Protein AF-A0A1V4YN07-F1 (afdb_monomer_lite)

Foldseek 3Di:
DPPVVLVVVVVVLVVLLVVLVVLLVVLVVVDDPVLLVVLCVVLVVVLVVLVVQLVVLVVCVVCVCVPDPDPPDPPDPDDCDPSNVSNSVSSSSNSVSSSVSSDDPPPPD

Sequence (109 aa):
MNATFLIALDVVMRIFMSVLALLVCYELNNYTADVVRSRLFVAYNKLKFSFYFLSLSLLFFLFEPLISPFPVSENVGYKYSFAMFFLELSLGFLLHTIYTALKPPHKIL

pLDDT: mean 82.24, std 16.06, range [37.81, 96.44]

Structure (mmCIF, N/CA/C/O backbone):
data_AF-A0A1V4YN07-F1
#
_entry.id   AF-A0A1V4YN07-F1
#
loop_
_atom_site.group_PDB
_atom_site.id
_atom_site.type_symbol
_atom_site.label_atom_id
_atom_site.label_alt_id
_atom_site.label_comp_id
_atom_site.label_asym_id
_atom_site.label_entity_id
_atom_site.label_seq_id
_atom_site.pdbx_PDB_ins_code
_atom_site.Cartn_x
_atom_site.Cartn_y
_atom_site.Cartn_z
_atom_site.occupancy
_atom_site.B_iso_or_equiv
_atom_site.auth_seq_id
_atom_site.auth_comp_id
_atom_site.auth_asym_id
_atom_site.auth_atom_id
_atom_site.pdbx_PDB_model_num
ATOM 1 N N . MET A 1 1 ? 21.539 -6.926 -15.162 1.00 55.81 1 MET A N 1
ATOM 2 C CA . MET A 1 1 ? 20.692 -7.801 -14.315 1.00 55.81 1 MET A CA 1
ATOM 3 C C . MET A 1 1 ? 19.999 -8.812 -15.208 1.00 55.81 1 MET A C 1
ATOM 5 O O . MET A 1 1 ? 19.643 -8.455 -16.322 1.00 55.81 1 MET A O 1
ATOM 9 N N . ASN A 1 2 ? 19.853 -10.057 -14.757 1.00 72.00 2 ASN A N 1
ATOM 10 C CA . ASN A 1 2 ? 19.210 -11.112 -15.542 1.00 72.00 2 ASN A CA 1
ATOM 11 C C . ASN A 1 2 ? 17.697 -10.824 -15.640 1.00 72.00 2 ASN A C 1
ATOM 13 O O . ASN A 1 2 ? 17.076 -10.568 -14.610 1.00 72.00 2 ASN A O 1
ATOM 17 N N . ALA A 1 3 ? 17.101 -10.829 -16.837 1.00 70.12 3 ALA A N 1
ATOM 18 C CA . ALA A 1 3 ? 15.694 -10.439 -17.031 1.00 70.12 3 ALA A CA 1
ATOM 19 C C . ALA A 1 3 ? 14.729 -11.294 -16.185 1.00 70.12 3 ALA A C 1
ATOM 21 O O . ALA A 1 3 ? 13.785 -10.782 -15.590 1.00 70.12 3 ALA A O 1
ATOM 22 N N . THR A 1 4 ? 15.046 -12.579 -16.025 1.00 77.19 4 THR A N 1
ATOM 23 C CA . THR A 1 4 ? 14.313 -13.527 -15.176 1.00 77.19 4 THR A CA 1
ATOM 24 C C . THR A 1 4 ? 14.284 -13.114 -13.703 1.00 77.19 4 THR A C 1
ATOM 26 O O . THR A 1 4 ? 13.285 -13.324 -13.024 1.00 77.19 4 THR A O 1
ATOM 29 N N . PHE A 1 5 ? 15.359 -12.497 -13.200 1.00 79.00 5 PHE A N 1
ATOM 30 C CA . PHE A 1 5 ? 15.422 -12.023 -11.816 1.00 79.00 5 PHE A CA 1
ATOM 31 C C . PHE A 1 5 ? 14.493 -10.825 -11.589 1.00 79.00 5 PHE A C 1
ATOM 33 O O . PHE A 1 5 ? 13.809 -10.772 -10.574 1.00 79.00 5 PHE A O 1
ATOM 40 N N . LEU A 1 6 ? 14.432 -9.891 -12.545 1.00 74.69 6 LEU A N 1
ATOM 41 C CA . LEU A 1 6 ? 13.528 -8.737 -12.474 1.00 74.69 6 LEU A CA 1
ATOM 42 C C . LEU A 1 6 ? 12.057 -9.169 -12.488 1.00 74.69 6 LEU A C 1
ATOM 44 O O . LEU A 1 6 ? 11.266 -8.651 -11.710 1.00 74.69 6 LEU A O 1
ATOM 48 N N . ILE A 1 7 ? 11.714 -10.160 -13.314 1.00 80.00 7 ILE A N 1
ATOM 49 C CA . ILE A 1 7 ? 10.363 -10.734 -13.362 1.00 80.00 7 ILE A CA 1
ATOM 50 C C . ILE A 1 7 ? 10.026 -11.443 -12.044 1.00 80.00 7 ILE A C 1
ATOM 52 O O . ILE A 1 7 ? 8.950 -11.241 -11.492 1.00 80.00 7 ILE A O 1
ATOM 56 N N . ALA A 1 8 ? 10.943 -12.252 -11.505 1.00 85.62 8 ALA A N 1
ATOM 57 C CA . ALA A 1 8 ? 10.723 -12.912 -10.220 1.00 85.62 8 ALA A CA 1
ATOM 58 C C . ALA A 1 8 ? 10.526 -11.894 -9.082 1.00 85.62 8 ALA A C 1
ATOM 60 O O . ALA A 1 8 ? 9.655 -12.084 -8.236 1.00 85.62 8 ALA A O 1
ATOM 61 N N . LEU A 1 9 ? 11.297 -10.802 -9.083 1.00 83.75 9 LEU A N 1
ATOM 62 C CA . LEU A 1 9 ? 11.171 -9.725 -8.104 1.00 83.75 9 LEU A CA 1
ATOM 63 C C . LEU A 1 9 ? 9.809 -9.017 -8.195 1.00 83.75 9 LEU A C 1
ATOM 65 O O . LEU A 1 9 ? 9.168 -8.844 -7.163 1.00 83.75 9 LEU A O 1
ATOM 69 N N . ASP A 1 10 ? 9.349 -8.670 -9.402 1.00 83.06 10 ASP A N 1
ATOM 70 C CA . ASP A 1 10 ? 8.013 -8.096 -9.657 1.00 83.06 10 ASP A CA 1
ATOM 71 C C . ASP A 1 10 ? 6.905 -8.999 -9.092 1.00 83.06 10 ASP A C 1
ATOM 73 O O . ASP A 1 10 ? 6.066 -8.568 -8.301 1.00 83.06 10 ASP A O 1
ATOM 77 N N . VAL A 1 11 ? 6.956 -10.299 -9.399 1.00 88.56 11 VAL A N 1
ATOM 78 C CA . VAL A 1 11 ? 5.986 -11.277 -8.881 1.00 88.56 11 VAL A CA 1
ATOM 79 C C . VAL A 1 11 ? 5.997 -11.320 -7.349 1.00 88.56 11 VAL A C 1
ATOM 81 O O . VAL A 1 11 ? 4.935 -11.293 -6.726 1.00 88.56 11 VAL A O 1
ATOM 84 N N . VAL A 1 12 ? 7.178 -11.345 -6.725 1.00 90.69 12 VAL A N 1
ATOM 85 C CA . VAL A 1 12 ? 7.309 -11.347 -5.260 1.00 90.69 12 VAL A CA 1
ATOM 86 C C . VAL A 1 12 ? 6.728 -10.070 -4.648 1.00 90.69 12 VAL A C 1
ATOM 88 O O . VAL A 1 12 ? 5.980 -10.157 -3.672 1.00 90.69 12 VAL A O 1
ATOM 91 N N . MET A 1 13 ? 7.009 -8.900 -5.225 1.00 88.62 13 MET A N 1
ATOM 92 C CA . MET A 1 13 ? 6.481 -7.619 -4.741 1.00 88.62 13 MET A CA 1
ATOM 93 C C . MET A 1 13 ? 4.956 -7.562 -4.852 1.00 88.62 13 MET A C 1
ATOM 95 O O . MET A 1 13 ? 4.283 -7.144 -3.909 1.00 88.62 13 MET A O 1
ATOM 99 N N . ARG A 1 14 ? 4.381 -8.070 -5.946 1.00 90.38 14 ARG A N 1
ATOM 100 C CA . ARG A 1 14 ? 2.923 -8.158 -6.122 1.00 90.38 14 ARG A CA 1
ATOM 101 C C . ARG A 1 14 ? 2.255 -9.095 -5.130 1.00 90.38 14 ARG A C 1
ATOM 103 O O . ARG A 1 14 ? 1.211 -8.747 -4.572 1.00 90.38 14 ARG A O 1
ATOM 110 N N . ILE A 1 15 ? 2.853 -10.258 -4.873 1.00 93.88 15 ILE A N 1
ATOM 111 C CA . ILE A 1 15 ? 2.366 -11.184 -3.842 1.00 93.88 15 ILE A CA 1
ATOM 112 C C . ILE A 1 15 ? 2.421 -10.500 -2.475 1.00 93.88 15 ILE A C 1
ATOM 114 O O . ILE A 1 15 ? 1.433 -10.514 -1.743 1.00 93.88 15 ILE A O 1
ATOM 118 N N . PHE A 1 16 ? 3.533 -9.841 -2.149 1.00 93.31 16 PHE A N 1
ATOM 119 C CA . PHE A 1 16 ? 3.695 -9.121 -0.888 1.00 93.31 16 PHE A CA 1
ATOM 120 C C . PHE A 1 16 ? 2.649 -8.009 -0.706 1.00 93.31 16 PHE A C 1
ATOM 122 O O . PHE A 1 16 ? 2.001 -7.946 0.340 1.00 93.31 16 PHE A O 1
ATOM 129 N N . MET A 1 17 ? 2.419 -7.180 -1.729 1.00 93.88 17 MET A N 1
ATOM 130 C CA . MET A 1 17 ? 1.366 -6.156 -1.710 1.00 93.88 17 MET A CA 1
ATOM 131 C C . MET A 1 17 ? -0.024 -6.770 -1.522 1.00 93.88 17 MET A C 1
ATOM 133 O O . MET A 1 17 ? -0.820 -6.251 -0.742 1.00 93.88 17 MET A O 1
ATOM 137 N N . SER A 1 18 ? -0.303 -7.896 -2.184 1.00 94.94 18 SER A N 1
ATOM 138 C CA . SER A 1 18 ? -1.579 -8.609 -2.053 1.00 94.94 18 SER A CA 1
ATOM 139 C C . SER A 1 18 ? -1.795 -9.116 -0.624 1.00 94.94 18 SER A C 1
ATOM 141 O O . SER A 1 18 ? -2.872 -8.936 -0.057 1.00 94.94 18 SER A O 1
ATOM 143 N N . VAL A 1 19 ? -0.759 -9.687 -0.001 1.00 95.88 19 VAL A N 1
ATOM 144 C CA . VAL A 1 19 ? -0.803 -10.133 1.400 1.00 95.88 19 VAL A CA 1
ATOM 145 C C . VAL A 1 19 ? -1.022 -8.952 2.348 1.00 95.88 19 VAL A C 1
ATOM 147 O O . VAL A 1 19 ? -1.877 -9.032 3.228 1.00 95.88 19 VAL A O 1
ATOM 150 N N . LEU A 1 20 ? -0.309 -7.835 2.162 1.00 95.00 20 LEU A N 1
ATOM 151 C CA . LEU A 1 20 ? -0.514 -6.632 2.975 1.00 95.00 20 LEU A CA 1
ATOM 152 C C . LEU A 1 20 ? -1.933 -6.072 2.835 1.00 95.00 20 LEU A C 1
ATOM 154 O O . LEU A 1 20 ? -2.543 -5.714 3.840 1.00 95.00 20 LEU A O 1
ATOM 158 N N . 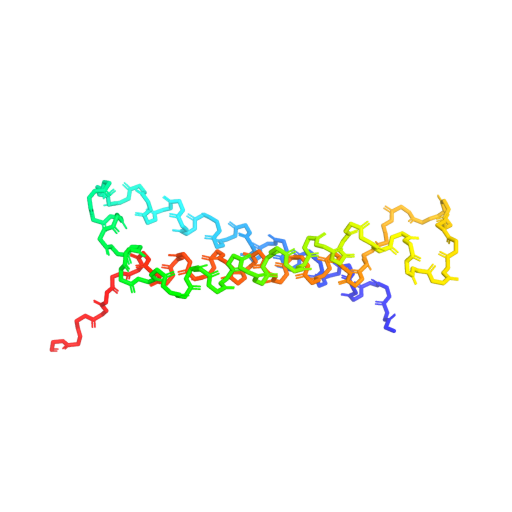ALA A 1 21 ? -2.474 -6.019 1.618 1.00 94.81 21 ALA A N 1
ATOM 159 C CA . ALA A 1 21 ? -3.839 -5.560 1.383 1.00 94.81 21 ALA A CA 1
ATOM 160 C C . ALA A 1 21 ? -4.864 -6.447 2.109 1.00 94.81 21 ALA A C 1
ATOM 162 O O . ALA A 1 21 ? -5.752 -5.927 2.783 1.00 94.81 21 ALA A O 1
ATOM 163 N N . LEU A 1 22 ? -4.697 -7.773 2.055 1.00 96.44 22 LEU A N 1
ATOM 164 C CA . LEU A 1 22 ? -5.549 -8.714 2.788 1.00 96.44 22 LEU A CA 1
ATOM 165 C C . LEU A 1 22 ? -5.464 -8.516 4.305 1.00 96.44 22 LEU A C 1
ATOM 167 O O . LEU A 1 22 ? -6.493 -8.538 4.976 1.00 96.44 22 LEU A O 1
ATOM 171 N N . LEU A 1 23 ? -4.267 -8.280 4.848 1.00 94.25 23 LEU A N 1
ATOM 172 C CA . LEU A 1 23 ? -4.087 -7.990 6.273 1.00 94.25 23 LEU A CA 1
ATOM 173 C C . LEU A 1 23 ? -4.763 -6.677 6.682 1.00 94.25 23 LEU A C 1
ATOM 175 O O . LEU A 1 23 ? -5.407 -6.619 7.726 1.00 94.25 23 LEU A O 1
ATOM 179 N N . VAL A 1 24 ? -4.670 -5.633 5.855 1.00 93.94 24 VAL A N 1
ATOM 180 C CA . VAL A 1 24 ? -5.396 -4.376 6.088 1.00 93.94 24 VAL A CA 1
ATOM 181 C C . VAL A 1 24 ? -6.905 -4.619 6.080 1.00 93.94 24 VAL A C 1
ATOM 183 O O . VAL A 1 24 ? -7.587 -4.177 7.001 1.00 93.94 24 VAL A O 1
ATOM 186 N N . CYS A 1 25 ? -7.433 -5.355 5.099 1.00 94.69 25 CYS A N 1
ATOM 187 C CA . CYS A 1 25 ? -8.852 -5.716 5.050 1.00 94.69 25 CYS A CA 1
ATOM 188 C C . CYS A 1 25 ? -9.290 -6.520 6.281 1.00 94.69 25 CYS A C 1
ATOM 190 O O . CYS A 1 25 ? -10.355 -6.259 6.836 1.00 94.69 25 CYS A O 1
ATOM 192 N N . TYR A 1 26 ? -8.465 -7.467 6.727 1.00 93.50 26 TYR A N 1
ATOM 193 C CA . TYR A 1 26 ? -8.716 -8.245 7.934 1.00 93.50 26 TYR A CA 1
ATOM 194 C C . TYR A 1 26 ? -8.834 -7.344 9.171 1.00 93.50 26 TYR A C 1
ATOM 196 O O . TYR A 1 26 ? -9.821 -7.431 9.897 1.00 93.50 26 TYR A O 1
ATOM 204 N N . GLU A 1 27 ? -7.884 -6.430 9.386 1.00 90.56 27 GLU A N 1
ATOM 205 C CA . GLU A 1 27 ? -7.950 -5.495 10.517 1.00 90.56 27 GLU A CA 1
ATOM 206 C C . GLU A 1 27 ? -9.150 -4.538 10.401 1.00 90.56 27 GLU A C 1
ATOM 208 O O . GLU A 1 27 ? -9.824 -4.280 11.396 1.00 90.56 27 GLU A O 1
ATOM 213 N N . LEU A 1 28 ? -9.472 -4.047 9.198 1.00 91.38 28 LEU A N 1
ATOM 214 C CA . LEU A 1 28 ? -10.642 -3.187 8.978 1.00 91.38 28 LEU A CA 1
ATOM 215 C C . LEU A 1 28 ? -11.966 -3.895 9.293 1.00 91.38 28 LEU A C 1
ATOM 217 O O . LEU A 1 28 ? -12.870 -3.257 9.821 1.00 91.38 28 LEU A O 1
ATOM 221 N N . ASN A 1 29 ? -12.075 -5.196 9.015 1.00 92.25 29 ASN A N 1
ATOM 222 C CA . ASN A 1 29 ? -13.270 -5.982 9.335 1.00 92.25 29 ASN A CA 1
ATOM 223 C C . ASN A 1 29 ? -13.408 -6.281 10.836 1.00 92.25 29 ASN A C 1
ATOM 225 O O . ASN A 1 29 ? -14.519 -6.492 11.317 1.00 92.25 29 ASN A O 1
ATOM 229 N N . ASN A 1 30 ? -12.300 -6.299 11.579 1.00 90.06 30 ASN A N 1
ATOM 230 C CA . ASN A 1 30 ? -12.296 -6.617 13.008 1.00 90.06 30 ASN A CA 1
ATOM 231 C C . ASN A 1 30 ? -12.566 -5.408 13.913 1.00 90.06 30 ASN A C 1
ATOM 233 O O . ASN A 1 30 ? -12.876 -5.585 15.093 1.00 90.06 30 ASN A O 1
ATOM 237 N N . TYR A 1 31 ? -12.437 -4.182 13.399 1.00 89.50 31 TYR A N 1
ATOM 238 C CA . TYR A 1 31 ? -12.622 -2.961 14.179 1.00 89.50 31 TYR A CA 1
ATOM 239 C C . TYR A 1 31 ? -13.807 -2.132 13.704 1.00 89.50 31 TYR A C 1
ATOM 241 O O . TYR A 1 31 ? -14.112 -2.036 12.520 1.00 89.50 31 TYR A O 1
ATOM 249 N N . THR A 1 32 ? -14.440 -1.441 14.648 1.00 91.44 32 THR A N 1
ATOM 250 C CA . THR A 1 32 ? -15.441 -0.427 14.323 1.00 91.44 32 THR A CA 1
ATOM 251 C C . THR A 1 32 ? -14.783 0.810 13.707 1.00 91.44 32 THR A C 1
ATOM 253 O O . THR A 1 32 ? -13.607 1.109 13.946 1.00 91.44 32 THR A O 1
ATOM 256 N N . ALA A 1 33 ? -15.564 1.575 12.942 1.00 90.00 33 ALA A N 1
ATOM 257 C CA . ALA A 1 33 ? -15.089 2.772 12.249 1.00 90.00 33 ALA A CA 1
ATOM 258 C C . ALA A 1 33 ? -14.425 3.800 13.187 1.00 90.00 33 ALA A C 1
ATOM 260 O O . ALA A 1 33 ? -13.449 4.445 12.802 1.00 90.00 33 ALA A O 1
ATOM 261 N N . ASP A 1 34 ? -14.906 3.931 14.426 1.00 91.19 34 ASP A N 1
ATOM 262 C CA . ASP A 1 34 ? -14.342 4.867 15.406 1.00 91.19 34 ASP A CA 1
ATOM 263 C C . ASP A 1 34 ? -12.955 4.433 15.896 1.00 91.19 34 ASP A C 1
ATOM 265 O O . ASP A 1 34 ? -12.049 5.261 16.029 1.00 91.19 34 ASP A O 1
ATOM 269 N N . VAL A 1 35 ? -12.751 3.125 16.093 1.00 88.88 35 VAL A N 1
ATOM 270 C CA . VAL A 1 35 ? -11.449 2.563 16.479 1.00 88.88 35 VAL A CA 1
ATOM 271 C C . VAL A 1 35 ? -10.446 2.731 15.341 1.00 88.88 35 VAL A C 1
ATOM 273 O O . VAL A 1 35 ? -9.322 3.176 15.577 1.00 88.88 35 VAL A O 1
ATOM 276 N N . VAL A 1 36 ? -10.861 2.443 14.105 1.00 91.44 36 VAL A N 1
ATOM 277 C CA . VAL A 1 36 ? -10.045 2.659 12.901 1.00 91.44 36 VAL A CA 1
ATOM 278 C C . VAL A 1 36 ? -9.640 4.129 12.783 1.00 91.44 36 VAL A C 1
ATOM 280 O O . VAL A 1 36 ? -8.457 4.432 12.625 1.00 91.44 36 VAL A O 1
ATOM 283 N N . ARG A 1 37 ? -10.596 5.055 12.931 1.00 90.69 37 ARG A N 1
ATOM 284 C CA . ARG A 1 37 ? -10.339 6.500 12.866 1.00 90.69 37 ARG A CA 1
ATOM 285 C C . ARG A 1 37 ? -9.332 6.944 13.921 1.00 90.69 37 ARG A C 1
ATOM 287 O O . ARG A 1 37 ? -8.386 7.648 13.586 1.00 90.69 37 ARG A O 1
ATOM 294 N N . SER A 1 38 ? -9.515 6.526 15.173 1.00 92.00 38 SER A N 1
ATOM 295 C CA . SER A 1 38 ? -8.602 6.864 16.270 1.00 92.00 38 SER A CA 1
ATOM 296 C C . SER A 1 38 ? -7.174 6.388 15.984 1.00 92.00 38 SER A C 1
ATOM 298 O O . SER A 1 38 ? -6.221 7.157 16.112 1.00 92.00 38 SER A O 1
ATOM 300 N N . ARG A 1 39 ? -7.016 5.149 15.509 1.00 89.50 39 ARG A N 1
ATOM 301 C CA . ARG A 1 39 ? -5.704 4.567 15.190 1.00 89.50 39 ARG A CA 1
ATOM 302 C C . ARG A 1 39 ? -5.017 5.262 14.016 1.00 89.50 39 ARG A C 1
ATOM 304 O O . ARG A 1 39 ? -3.841 5.617 14.106 1.00 89.50 39 ARG A O 1
ATOM 311 N N . LEU A 1 40 ? -5.758 5.529 12.943 1.00 90.75 40 LEU A N 1
ATOM 312 C CA . LEU A 1 40 ? -5.242 6.278 11.796 1.00 90.75 40 LEU A CA 1
ATOM 313 C C . LEU A 1 40 ? -4.893 7.725 12.164 1.00 90.75 40 LEU A C 1
ATOM 315 O O . LEU A 1 40 ? -3.920 8.261 11.638 1.00 90.75 40 LEU A O 1
ATOM 319 N N . PHE A 1 41 ? -5.629 8.339 13.095 1.00 91.25 41 PHE A N 1
ATOM 320 C CA . PHE A 1 41 ? -5.325 9.678 13.597 1.00 91.25 41 PHE A CA 1
ATOM 321 C C . PHE A 1 41 ? -3.981 9.719 14.336 1.00 91.25 41 PHE A C 1
ATOM 323 O O . PHE A 1 41 ? -3.169 10.608 14.087 1.00 91.25 41 PHE A O 1
ATOM 330 N N . VAL A 1 42 ? -3.685 8.719 15.173 1.00 89.75 42 VAL A N 1
ATOM 331 C CA . VAL A 1 42 ? -2.375 8.608 15.846 1.00 89.75 42 VAL A CA 1
ATOM 332 C C . VAL A 1 42 ? -1.237 8.439 14.832 1.00 89.75 42 VAL A C 1
ATOM 334 O O . VAL A 1 42 ? -0.161 9.015 14.991 1.00 89.75 42 VAL A O 1
ATOM 337 N N . ALA A 1 43 ? -1.469 7.689 13.754 1.00 90.19 43 ALA A N 1
ATOM 338 C CA . ALA A 1 43 ? -0.485 7.469 12.695 1.00 90.19 43 ALA A CA 1
ATOM 339 C C . ALA A 1 43 ? -0.491 8.543 11.588 1.00 90.19 43 ALA A C 1
ATOM 341 O O . ALA A 1 43 ? 0.237 8.401 10.601 1.00 90.19 43 ALA A O 1
ATOM 342 N N . TYR A 1 44 ? -1.265 9.625 11.734 1.00 91.75 44 TYR A N 1
ATOM 343 C CA . TYR A 1 44 ? -1.573 10.562 10.650 1.00 91.75 44 TYR A CA 1
ATOM 344 C C . TYR A 1 44 ? -0.331 11.148 9.970 1.00 91.75 44 TYR A C 1
ATOM 346 O O . TYR A 1 44 ? -0.249 11.173 8.745 1.00 91.75 44 TYR A O 1
ATOM 354 N N . ASN A 1 45 ? 0.684 11.545 10.743 1.00 92.88 45 ASN A N 1
ATOM 355 C CA . ASN A 1 45 ? 1.918 12.106 10.181 1.00 92.88 45 ASN A CA 1
ATOM 356 C C . ASN A 1 45 ? 2.692 11.091 9.325 1.00 92.88 45 ASN A C 1
ATOM 358 O O . ASN A 1 45 ? 3.223 11.449 8.274 1.00 92.88 45 ASN A O 1
ATOM 362 N N . LYS A 1 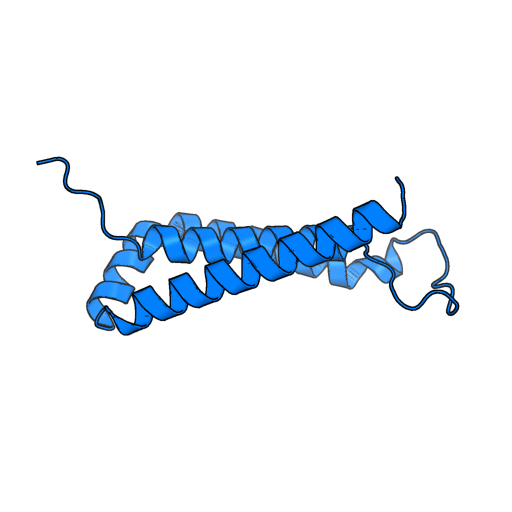46 ? 2.722 9.817 9.738 1.00 91.94 46 LYS A N 1
ATOM 363 C CA . LYS A 1 46 ? 3.364 8.740 8.967 1.00 91.94 46 LYS A CA 1
ATOM 364 C C . LYS A 1 46 ? 2.564 8.419 7.707 1.00 91.94 46 LYS A C 1
ATOM 366 O O . LYS A 1 46 ? 3.149 8.235 6.642 1.00 91.94 46 LYS A O 1
ATOM 371 N N . LEU A 1 47 ? 1.234 8.407 7.811 1.00 93.44 47 LEU A N 1
ATOM 372 C CA . LEU A 1 47 ? 0.341 8.211 6.672 1.00 93.44 47 LEU A CA 1
ATOM 373 C C . LEU A 1 47 ? 0.522 9.332 5.638 1.00 93.44 47 LEU A C 1
ATOM 375 O O . LEU A 1 47 ? 0.729 9.062 4.460 1.00 93.44 47 LEU A O 1
ATOM 379 N N . LYS A 1 48 ? 0.544 10.589 6.094 1.00 94.50 48 LYS A N 1
ATOM 380 C CA . LYS A 1 48 ? 0.778 11.778 5.266 1.00 94.50 48 LYS A CA 1
ATOM 381 C C . LYS A 1 48 ? 2.110 11.697 4.518 1.00 94.50 48 LYS A C 1
ATOM 383 O O . LYS A 1 48 ? 2.147 11.934 3.315 1.00 94.50 48 LYS A O 1
ATOM 388 N N . PHE A 1 49 ? 3.187 11.318 5.207 1.00 93.94 49 PHE A N 1
ATOM 389 C CA . PHE A 1 49 ? 4.488 11.103 4.570 1.00 93.94 49 PHE A CA 1
ATOM 390 C C . PHE A 1 49 ? 4.443 9.990 3.512 1.00 93.94 49 PHE A C 1
ATOM 392 O O . PHE A 1 49 ? 4.966 10.162 2.415 1.00 93.94 49 PHE A O 1
ATOM 399 N N . SER A 1 50 ? 3.759 8.884 3.810 1.00 94.75 50 SER A N 1
ATOM 400 C CA . SER A 1 50 ? 3.588 7.768 2.869 1.00 94.75 50 SER A CA 1
ATOM 401 C C . SER A 1 50 ? 2.833 8.197 1.608 1.00 94.75 50 SER A C 1
ATOM 403 O O . SER A 1 50 ? 3.222 7.828 0.504 1.00 94.75 50 SER A O 1
ATOM 405 N N . PHE A 1 51 ? 1.809 9.045 1.751 1.00 94.75 51 PHE A N 1
ATOM 406 C CA . PHE A 1 51 ? 1.107 9.642 0.614 1.00 94.75 51 PHE A CA 1
ATOM 407 C C . PHE A 1 51 ? 1.993 10.583 -0.204 1.00 94.75 51 PHE A C 1
ATOM 409 O O . PHE A 1 51 ? 1.929 10.543 -1.428 1.00 94.75 51 PHE A O 1
ATOM 416 N N . TYR A 1 52 ? 2.850 11.396 0.423 1.00 95.38 52 TYR A N 1
ATOM 417 C CA . TYR A 1 52 ? 3.809 12.214 -0.330 1.00 95.38 52 TYR A CA 1
ATOM 418 C C . TYR A 1 52 ? 4.785 11.362 -1.138 1.00 95.38 52 TYR A C 1
ATOM 420 O O . TYR A 1 52 ? 5.067 11.681 -2.292 1.00 95.38 52 TYR A O 1
ATOM 428 N N . PHE A 1 53 ? 5.259 10.262 -0.555 1.00 93.94 53 PHE A N 1
ATOM 429 C CA . PHE A 1 53 ? 6.138 9.325 -1.239 1.00 93.94 53 PHE A CA 1
ATOM 430 C C . PHE A 1 53 ? 5.440 8.640 -2.427 1.00 93.94 53 PHE A C 1
ATOM 432 O O . PHE A 1 53 ? 6.001 8.594 -3.522 1.00 93.94 53 PHE A O 1
ATOM 439 N N . LEU A 1 54 ? 4.185 8.205 -2.253 1.00 95.38 54 LEU A N 1
ATOM 440 C CA . LEU A 1 54 ? 3.359 7.666 -3.337 1.00 95.38 54 LEU A CA 1
ATOM 441 C C . LEU A 1 54 ? 3.140 8.700 -4.452 1.00 95.38 54 LEU A C 1
ATOM 443 O O . LEU A 1 54 ? 3.354 8.390 -5.620 1.00 95.38 54 LEU A O 1
ATOM 447 N N . SER A 1 55 ? 2.782 9.940 -4.116 1.00 95.31 55 SER A N 1
ATOM 448 C CA . SER A 1 55 ? 2.602 11.009 -5.108 1.00 95.31 55 SER A CA 1
ATOM 449 C C . SER A 1 55 ? 3.876 11.276 -5.907 1.00 95.31 55 SER A C 1
ATOM 451 O O . SER A 1 55 ? 3.816 11.437 -7.123 1.00 95.31 55 SER A O 1
ATOM 453 N N . LEU A 1 56 ? 5.038 11.275 -5.249 1.00 93.88 56 LEU A N 1
ATOM 454 C CA . LEU A 1 56 ? 6.321 11.417 -5.931 1.00 93.88 56 LEU A CA 1
ATOM 455 C C . LEU A 1 56 ? 6.576 10.253 -6.902 1.00 93.88 56 LEU A C 1
ATOM 457 O O . LEU A 1 56 ? 7.039 10.478 -8.018 1.00 93.88 56 LEU A O 1
ATOM 461 N N . SER A 1 57 ? 6.231 9.023 -6.516 1.00 92.06 57 SER A N 1
ATOM 462 C CA . SER A 1 57 ? 6.358 7.858 -7.401 1.00 92.06 57 SER A CA 1
ATOM 463 C C . SER A 1 57 ? 5.437 7.924 -8.622 1.00 92.06 57 SER A C 1
ATOM 465 O O . SER A 1 57 ? 5.864 7.605 -9.729 1.00 92.06 57 SER A O 1
ATOM 467 N N . LEU A 1 58 ? 4.208 8.421 -8.446 1.00 91.12 58 LEU A N 1
ATOM 468 C CA . LEU A 1 58 ? 3.258 8.631 -9.536 1.00 91.12 58 LEU A CA 1
ATOM 469 C C . LEU A 1 58 ? 3.757 9.694 -10.515 1.00 91.12 58 LEU A C 1
ATOM 471 O O . LEU A 1 58 ? 3.592 9.528 -11.720 1.00 91.12 58 LEU A O 1
ATOM 475 N N . LEU A 1 59 ? 4.410 10.751 -10.021 1.00 90.75 59 LEU A N 1
ATOM 476 C CA . LEU A 1 59 ? 5.062 11.736 -10.884 1.00 90.75 59 LEU A CA 1
ATOM 477 C C . LEU A 1 59 ? 6.180 11.087 -11.706 1.00 90.75 59 LEU A C 1
ATOM 479 O O . LEU A 1 59 ? 6.218 11.278 -12.918 1.00 90.75 59 LEU A O 1
ATOM 483 N N . PHE A 1 60 ? 7.046 10.275 -11.091 1.00 85.88 60 PHE A N 1
ATOM 484 C CA . PHE A 1 60 ? 8.079 9.552 -11.840 1.00 85.88 60 PHE A CA 1
ATOM 485 C C . PHE A 1 60 ? 7.491 8.629 -12.906 1.00 85.88 60 PHE A C 1
ATOM 487 O O . PHE A 1 60 ? 7.988 8.620 -14.027 1.00 85.88 60 PHE A O 1
ATOM 494 N N . PHE A 1 61 ? 6.419 7.904 -12.586 1.00 84.00 61 PHE A N 1
ATOM 495 C CA . PHE A 1 61 ? 5.730 7.043 -13.545 1.00 84.00 61 PHE A CA 1
ATOM 496 C C . PHE A 1 61 ? 5.106 7.839 -14.701 1.00 84.00 61 PHE A C 1
ATOM 498 O O . PHE A 1 61 ? 5.217 7.444 -15.857 1.00 84.00 61 PHE A O 1
ATOM 505 N N . LEU A 1 62 ? 4.511 9.000 -14.413 1.00 84.94 62 LEU A N 1
ATOM 506 C CA . LEU A 1 62 ? 3.898 9.865 -15.423 1.00 84.94 62 LEU A CA 1
ATOM 507 C C . LEU A 1 62 ? 4.931 10.502 -16.362 1.00 84.94 62 LEU A C 1
ATOM 509 O O . LEU A 1 62 ? 4.679 10.625 -17.559 1.00 84.94 62 LEU A O 1
ATOM 513 N N . PHE A 1 63 ? 6.092 10.895 -15.836 1.00 84.56 63 PHE A N 1
ATOM 514 C CA . PHE A 1 63 ? 7.164 11.499 -16.630 1.00 84.56 63 PHE A CA 1
ATOM 515 C C . PHE A 1 63 ? 8.141 10.482 -17.233 1.00 84.56 63 PHE A C 1
ATOM 517 O O . PHE A 1 63 ? 8.969 10.866 -18.056 1.00 84.56 63 PHE A O 1
ATOM 524 N N . GLU A 1 64 ? 8.048 9.196 -16.890 1.00 77.62 64 GLU A N 1
ATOM 525 C CA . GLU A 1 64 ? 8.926 8.145 -17.419 1.00 77.62 64 GLU A CA 1
ATOM 526 C C . GLU A 1 64 ? 9.051 8.152 -18.960 1.00 77.62 64 GLU A C 1
ATOM 528 O O . GLU A 1 64 ? 10.184 8.082 -19.451 1.00 77.62 64 GLU A O 1
ATOM 533 N N . PRO A 1 65 ? 7.970 8.338 -19.749 1.00 70.75 65 PRO A N 1
ATOM 534 C CA . PRO A 1 65 ? 8.075 8.424 -21.207 1.00 70.75 65 PRO A CA 1
ATOM 535 C C . PRO A 1 65 ? 8.862 9.645 -21.705 1.00 70.75 65 PRO A C 1
ATOM 537 O O . PRO A 1 65 ? 9.438 9.589 -22.786 1.00 70.75 65 PRO A O 1
ATOM 540 N N . LEU A 1 66 ? 8.887 10.743 -20.940 1.00 70.94 66 LEU A N 1
ATOM 541 C CA . LEU A 1 66 ? 9.579 11.982 -21.314 1.00 70.94 66 LEU A CA 1
ATOM 542 C C . LEU A 1 66 ? 11.075 11.954 -20.982 1.00 70.94 66 LEU A C 1
ATOM 544 O O . LEU A 1 66 ? 11.850 12.680 -21.599 1.00 70.94 66 LEU A O 1
ATOM 548 N N . ILE A 1 67 ? 11.476 11.153 -19.992 1.00 65.25 67 ILE A N 1
ATOM 549 C CA . ILE A 1 67 ? 12.847 11.127 -19.458 1.00 65.25 67 ILE A CA 1
ATOM 550 C C . ILE A 1 67 ? 13.614 9.888 -19.962 1.00 65.25 67 ILE A C 1
ATOM 552 O O . ILE A 1 67 ? 14.843 9.860 -19.919 1.00 65.25 67 ILE A O 1
ATOM 556 N N . SER A 1 68 ? 12.918 8.858 -20.465 1.00 58.44 68 SER A N 1
ATOM 557 C CA . SER A 1 68 ? 13.541 7.632 -20.979 1.00 58.44 68 SER A CA 1
ATOM 558 C C . SER A 1 68 ? 14.365 7.895 -22.254 1.00 58.44 68 SER A C 1
ATOM 560 O O . SER A 1 68 ? 13.791 8.233 -23.289 1.00 58.44 68 SER A O 1
ATOM 562 N N . PRO A 1 69 ? 15.692 7.645 -22.249 1.00 52.78 69 PRO A N 1
ATOM 563 C CA . PRO A 1 69 ? 16.549 7.809 -23.427 1.00 52.78 69 PRO A CA 1
ATOM 564 C C . PRO A 1 69 ? 16.376 6.699 -24.479 1.00 52.78 69 PRO A C 1
ATOM 566 O O . PRO A 1 69 ? 17.016 6.741 -25.527 1.00 52.78 69 PRO A O 1
ATOM 569 N N . PHE A 1 70 ? 15.537 5.690 -24.218 1.00 48.06 70 PHE A N 1
ATOM 570 C CA . PHE A 1 70 ? 15.296 4.583 -25.141 1.00 48.06 70 PHE A CA 1
ATOM 571 C C . PHE A 1 70 ? 13.889 4.675 -25.741 1.00 48.06 70 PHE A C 1
ATOM 573 O O . PHE A 1 70 ? 12.928 4.765 -24.967 1.00 48.06 70 PHE A O 1
ATOM 580 N N . PRO A 1 71 ? 13.739 4.592 -27.082 1.00 47.41 71 PRO A N 1
ATOM 581 C CA . PRO A 1 71 ? 12.427 4.479 -27.701 1.00 47.41 71 PRO A CA 1
ATOM 582 C C . PRO A 1 71 ? 11.716 3.243 -27.145 1.00 47.41 71 PRO A C 1
ATOM 584 O O . PRO A 1 71 ? 12.334 2.207 -26.871 1.00 47.41 71 PRO A O 1
ATOM 587 N N . VAL A 1 72 ? 10.410 3.378 -26.933 1.00 51.38 72 VAL A N 1
ATOM 588 C CA . VAL A 1 72 ? 9.516 2.297 -26.517 1.00 51.38 72 VAL A CA 1
ATOM 589 C C . VAL A 1 72 ? 9.558 1.219 -27.606 1.00 51.38 72 VAL A C 1
ATOM 591 O O . VAL A 1 72 ? 8.847 1.304 -28.596 1.00 51.38 72 VAL A O 1
ATOM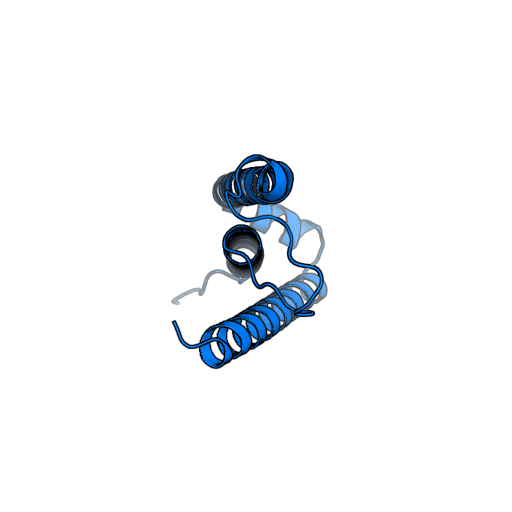 594 N N . SER A 1 73 ? 10.464 0.241 -27.493 1.00 43.31 73 SER A N 1
ATOM 595 C CA . SER A 1 73 ? 10.529 -0.863 -28.449 1.00 43.31 73 SER A CA 1
ATOM 596 C C . SER A 1 73 ? 9.305 -1.751 -28.245 1.00 43.31 73 SER A C 1
ATOM 598 O O . SER A 1 73 ? 9.174 -2.377 -27.192 1.00 43.31 73 SER A O 1
ATOM 600 N N . GLU A 1 74 ? 8.452 -1.836 -29.257 1.00 50.75 74 GLU A N 1
ATOM 601 C CA . GLU A 1 74 ? 7.171 -2.561 -29.266 1.00 50.75 74 GLU A CA 1
ATOM 602 C C . GLU A 1 74 ? 7.295 -4.095 -29.0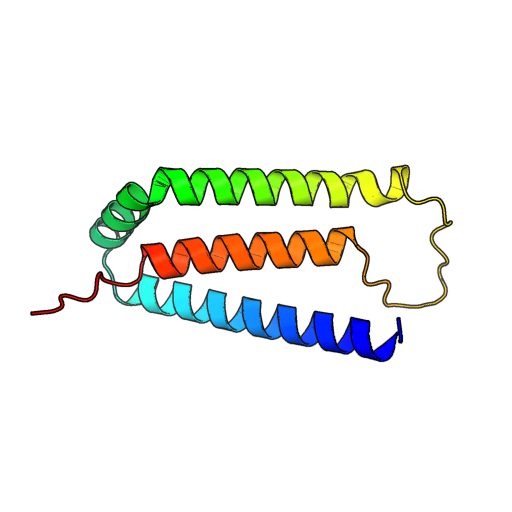92 1.00 50.75 74 GLU A C 1
ATOM 604 O O . GLU A 1 74 ? 6.290 -4.790 -29.000 1.00 50.75 74 GLU A O 1
ATOM 609 N N . ASN A 1 75 ? 8.513 -4.645 -28.997 1.00 44.75 75 ASN A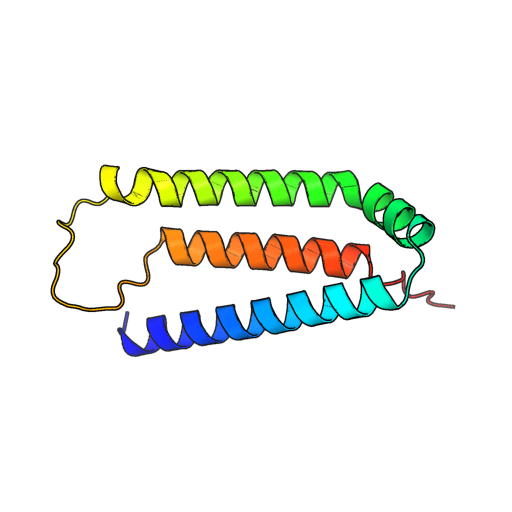 N 1
ATOM 610 C CA . ASN A 1 75 ? 8.776 -6.073 -29.221 1.00 44.75 75 ASN A CA 1
ATOM 611 C C . ASN A 1 75 ? 9.065 -6.949 -27.990 1.00 44.75 75 ASN A C 1
ATOM 613 O O . ASN A 1 75 ? 9.437 -8.107 -28.165 1.00 44.75 75 ASN A O 1
ATOM 617 N N . VAL A 1 76 ? 8.883 -6.484 -26.749 1.00 43.97 76 VAL A N 1
ATOM 618 C CA . VAL A 1 76 ? 8.978 -7.384 -25.579 1.00 43.97 76 VAL A CA 1
ATOM 619 C C . VAL A 1 76 ? 7.910 -7.017 -24.555 1.00 43.97 76 VAL A C 1
ATOM 621 O O . VAL A 1 76 ? 8.029 -6.021 -23.847 1.00 43.97 76 VAL A O 1
ATOM 624 N N . GLY A 1 77 ? 6.856 -7.832 -24.496 1.00 47.44 77 GLY A N 1
ATOM 625 C CA . GLY A 1 77 ? 5.602 -7.611 -23.764 1.00 47.44 77 GLY A CA 1
ATOM 626 C C . GLY A 1 77 ? 5.671 -7.523 -22.235 1.00 47.44 77 GLY A C 1
ATOM 627 O O . GLY A 1 77 ? 4.656 -7.747 -21.590 1.00 47.44 77 GLY A O 1
ATOM 628 N N . TYR A 1 78 ? 6.818 -7.200 -21.635 1.00 51.78 78 TYR A N 1
ATOM 629 C CA . TYR A 1 78 ? 6.918 -6.876 -20.212 1.00 51.78 78 TYR A CA 1
ATOM 630 C C . TYR A 1 78 ? 8.188 -6.054 -19.952 1.00 51.78 78 TYR A C 1
ATOM 632 O O . TYR A 1 78 ? 9.288 -6.597 -19.848 1.00 51.78 78 TYR A O 1
ATOM 640 N N . LYS A 1 79 ? 8.056 -4.726 -19.864 1.00 60.59 79 LYS A N 1
ATOM 641 C CA . LYS A 1 79 ? 9.165 -3.837 -19.490 1.00 60.59 79 LYS A CA 1
ATOM 642 C C . LYS A 1 79 ? 8.932 -3.365 -18.058 1.00 60.59 79 LYS A C 1
ATOM 644 O O . LYS A 1 79 ? 8.312 -2.331 -17.837 1.00 60.59 79 LYS A O 1
ATOM 649 N N . TYR A 1 80 ? 9.386 -4.165 -17.090 1.00 63.50 80 TYR A N 1
ATOM 650 C CA . TYR A 1 80 ? 9.412 -3.751 -15.688 1.00 63.50 80 TYR A CA 1
ATOM 651 C C . TYR A 1 80 ? 10.366 -2.564 -15.561 1.00 63.50 80 TYR A C 1
ATOM 653 O O . TYR A 1 80 ? 11.582 -2.708 -15.721 1.00 63.50 80 TYR A O 1
ATOM 661 N N . SER A 1 81 ? 9.794 -1.377 -15.401 1.00 76.19 81 SER A N 1
ATOM 662 C CA . SER A 1 81 ? 10.535 -0.127 -15.425 1.00 76.19 81 SER A CA 1
ATOM 663 C C . SER A 1 81 ? 10.965 0.286 -14.019 1.00 76.19 81 SER A C 1
ATOM 665 O O . SER A 1 81 ? 10.413 -0.176 -13.017 1.00 76.19 81 SER A O 1
ATOM 667 N N . PHE A 1 82 ? 11.965 1.165 -13.926 1.00 76.81 82 PHE A N 1
ATOM 668 C CA . PHE A 1 82 ? 12.374 1.709 -12.632 1.00 76.81 82 PHE A CA 1
ATOM 669 C C . PHE A 1 82 ? 11.215 2.461 -11.962 1.00 76.81 82 PHE A C 1
ATOM 671 O O . PHE A 1 82 ? 11.043 2.351 -10.748 1.00 76.81 82 PHE A O 1
ATOM 678 N N . ALA A 1 83 ? 10.384 3.169 -12.737 1.00 82.94 83 ALA A N 1
ATOM 679 C CA . ALA A 1 83 ? 9.230 3.859 -12.180 1.00 82.94 83 ALA A CA 1
ATOM 680 C C . ALA A 1 83 ? 8.143 2.887 -11.695 1.00 82.94 83 ALA A C 1
ATOM 682 O O . ALA A 1 83 ? 7.558 3.140 -10.644 1.00 82.94 83 ALA A O 1
ATOM 683 N N . MET A 1 84 ? 7.917 1.754 -12.380 1.00 83.25 84 MET A N 1
ATOM 684 C CA . MET A 1 84 ? 7.027 0.695 -11.876 1.00 83.25 84 MET A CA 1
ATOM 685 C C . MET A 1 84 ? 7.533 0.122 -10.552 1.00 83.25 84 MET A C 1
ATOM 687 O O . MET A 1 84 ? 6.772 0.069 -9.592 1.00 83.25 84 MET A O 1
ATOM 691 N N . PHE A 1 85 ? 8.819 -0.231 -10.460 1.00 83.56 85 PHE A N 1
ATOM 692 C CA . PHE A 1 85 ? 9.410 -0.714 -9.206 1.00 83.56 85 PHE A CA 1
ATOM 693 C C . PHE A 1 85 ? 9.235 0.294 -8.066 1.00 83.56 85 PHE A C 1
ATOM 695 O O . PHE A 1 85 ? 8.837 -0.057 -6.955 1.00 83.56 85 PHE A O 1
ATOM 702 N N . PHE A 1 86 ? 9.516 1.567 -8.344 1.00 88.19 86 PHE A N 1
ATOM 703 C CA . PHE A 1 86 ? 9.399 2.630 -7.357 1.00 88.19 86 PHE A CA 1
ATOM 704 C C . PHE A 1 86 ? 7.942 2.854 -6.917 1.00 88.19 86 PHE A C 1
ATOM 706 O O . PHE A 1 86 ? 7.679 3.053 -5.729 1.00 88.19 86 PHE A O 1
ATOM 713 N N . LEU A 1 87 ? 6.991 2.749 -7.850 1.00 90.50 87 LEU A N 1
ATOM 714 C CA . LEU A 1 87 ? 5.558 2.798 -7.569 1.00 90.50 87 LEU A CA 1
ATOM 715 C C . LEU A 1 87 ? 5.122 1.631 -6.672 1.00 90.50 87 LEU A C 1
ATOM 717 O O . LEU A 1 87 ? 4.503 1.869 -5.636 1.00 90.50 87 LEU A O 1
ATOM 721 N N . GLU A 1 88 ? 5.490 0.394 -7.009 1.00 90.88 88 GLU A N 1
ATOM 722 C CA . GLU A 1 88 ? 5.174 -0.792 -6.200 1.00 90.88 88 GLU A CA 1
ATOM 723 C C . GLU A 1 88 ? 5.755 -0.693 -4.786 1.00 90.88 88 GLU A C 1
ATOM 725 O O . GLU A 1 88 ? 5.071 -0.981 -3.803 1.00 90.88 88 GLU A O 1
ATOM 730 N N . LEU A 1 89 ? 6.993 -0.211 -4.657 1.00 91.50 89 LEU A N 1
ATOM 731 C CA . LEU A 1 89 ? 7.631 -0.001 -3.361 1.00 91.50 89 LEU A CA 1
ATOM 732 C C . LEU A 1 89 ? 6.877 1.048 -2.532 1.00 91.50 89 LEU A C 1
ATOM 734 O O . LEU A 1 89 ? 6.639 0.840 -1.341 1.00 91.50 89 LEU A O 1
ATOM 738 N N . SER A 1 90 ? 6.455 2.153 -3.151 1.00 94.31 90 SER A N 1
ATOM 739 C CA . SER A 1 90 ? 5.688 3.201 -2.467 1.00 94.31 90 SER A CA 1
ATOM 740 C C . SER A 1 90 ? 4.295 2.730 -2.023 1.00 94.31 90 SER A C 1
ATOM 742 O O . SER A 1 90 ? 3.860 3.059 -0.917 1.00 94.31 90 SER A O 1
ATOM 744 N N . LEU A 1 91 ? 3.628 1.901 -2.833 1.00 94.81 91 LEU A N 1
ATOM 745 C CA . LEU A 1 91 ? 2.353 1.270 -2.494 1.00 94.81 91 LEU A CA 1
ATOM 746 C C . LEU A 1 91 ? 2.519 0.274 -1.348 1.00 94.81 91 LEU A C 1
ATOM 748 O O . LEU A 1 91 ? 1.755 0.311 -0.383 1.00 94.81 91 LEU A O 1
ATOM 752 N N . GLY A 1 92 ? 3.547 -0.572 -1.414 1.00 94.69 92 GLY A N 1
ATOM 753 C CA . GLY A 1 92 ? 3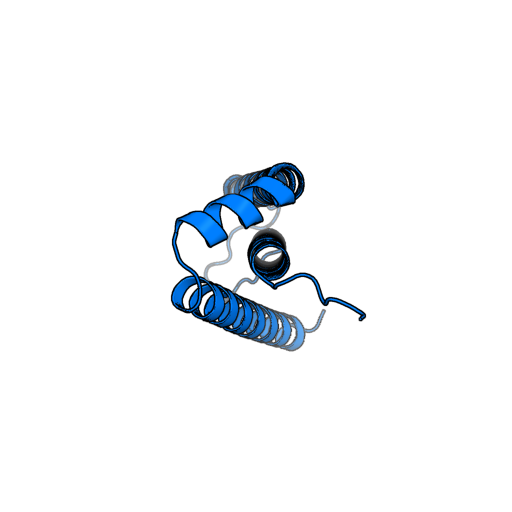.902 -1.488 -0.334 1.00 94.69 92 GLY A CA 1
ATOM 754 C C . GLY A 1 92 ? 4.182 -0.745 0.973 1.00 94.69 92 GLY A C 1
ATOM 755 O O . GLY A 1 92 ? 3.680 -1.141 2.025 1.00 94.69 92 GLY A O 1
ATOM 756 N N . PHE A 1 93 ? 4.909 0.375 0.909 1.00 94.50 93 PHE A N 1
ATOM 757 C CA . PHE A 1 93 ? 5.164 1.234 2.064 1.00 94.50 93 PHE A CA 1
ATOM 758 C C . PHE A 1 93 ? 3.867 1.808 2.647 1.00 94.50 93 PHE A C 1
ATOM 760 O O . PHE A 1 93 ? 3.644 1.690 3.850 1.00 94.50 93 PHE A O 1
ATOM 767 N N . LEU A 1 94 ? 2.974 2.348 1.809 1.00 96.12 94 LEU A N 1
ATOM 768 C CA . LEU A 1 94 ? 1.676 2.864 2.249 1.00 96.12 94 LEU A CA 1
ATOM 769 C C . LEU A 1 94 ? 0.833 1.781 2.937 1.00 96.12 94 LEU A C 1
ATOM 771 O O . LEU A 1 94 ? 0.332 2.003 4.042 1.00 96.12 94 LEU A O 1
ATOM 775 N N . LEU A 1 95 ? 0.695 0.607 2.314 1.00 95.62 95 LEU A N 1
ATOM 776 C CA . LEU A 1 95 ? -0.068 -0.513 2.870 1.00 95.62 95 LEU A CA 1
ATOM 777 C C . LEU A 1 95 ? 0.519 -0.988 4.201 1.00 95.62 95 LEU A C 1
ATOM 779 O O . LEU A 1 95 ? -0.219 -1.215 5.158 1.00 95.62 95 LEU A O 1
ATOM 783 N N . HIS A 1 96 ? 1.844 -1.077 4.295 1.00 94.81 96 HIS A N 1
ATOM 784 C CA . HIS A 1 96 ? 2.528 -1.418 5.535 1.00 94.81 96 HIS A CA 1
ATOM 785 C C . HIS A 1 96 ? 2.285 -0.368 6.633 1.00 94.81 96 HIS A C 1
ATOM 787 O O . HIS A 1 96 ? 2.022 -0.715 7.788 1.00 94.81 96 HIS A O 1
ATOM 793 N N . THR A 1 97 ? 2.322 0.924 6.301 1.00 93.94 97 THR A N 1
ATOM 794 C CA . THR A 1 97 ? 2.016 2.001 7.253 1.00 93.94 97 THR A CA 1
ATOM 795 C C . THR A 1 97 ? 0.568 1.943 7.731 1.00 93.94 97 THR A C 1
ATOM 797 O O . THR A 1 97 ? 0.322 2.116 8.922 1.00 93.94 97 THR A O 1
ATOM 800 N N . ILE A 1 98 ? -0.387 1.646 6.845 1.00 93.88 98 ILE A N 1
ATOM 801 C CA . ILE A 1 98 ? -1.793 1.450 7.228 1.00 93.88 98 ILE A CA 1
ATOM 802 C C . ILE A 1 98 ? -1.926 0.234 8.147 1.00 93.88 98 ILE A C 1
ATOM 804 O O . ILE A 1 98 ? -2.513 0.341 9.220 1.00 93.88 98 ILE A O 1
ATOM 808 N N . TYR A 1 99 ? -1.339 -0.905 7.776 1.00 93.62 99 TYR A N 1
ATOM 809 C CA . TYR A 1 99 ? -1.397 -2.123 8.581 1.00 93.62 99 TYR A CA 1
ATOM 810 C C . TYR A 1 99 ? -0.809 -1.916 9.981 1.00 93.62 99 TYR A C 1
ATOM 812 O O . TYR A 1 99 ? -1.444 -2.246 10.978 1.00 93.62 99 TYR A O 1
ATOM 820 N N . THR A 1 100 ? 0.376 -1.311 10.081 1.00 91.25 100 THR A N 1
ATOM 821 C CA . THR A 1 100 ? 1.014 -1.023 11.377 1.00 91.25 100 THR A CA 1
ATOM 822 C C . THR A 1 100 ? 0.251 0.003 12.209 1.00 91.25 100 THR A C 1
ATOM 824 O O . THR A 1 100 ? 0.278 -0.088 13.433 1.00 91.25 100 THR A O 1
ATOM 827 N N . ALA A 1 101 ? -0.448 0.949 11.576 1.00 90.06 101 ALA A N 1
ATOM 828 C CA . ALA A 1 101 ? -1.345 1.865 12.272 1.00 90.06 101 ALA A CA 1
ATOM 829 C C . ALA A 1 101 ? -2.578 1.142 12.830 1.00 90.06 101 ALA A C 1
ATOM 831 O O . ALA A 1 101 ? -3.014 1.438 13.939 1.00 90.06 101 ALA A O 1
ATOM 832 N N . LEU A 1 102 ? -3.139 0.197 12.071 1.00 89.94 102 LEU A N 1
ATOM 833 C CA . LEU A 1 102 ? -4.305 -0.579 12.483 1.00 89.94 102 LEU A CA 1
ATOM 834 C C . LEU A 1 102 ? -3.966 -1.659 13.505 1.00 89.94 102 LEU A C 1
ATOM 836 O O . LEU A 1 102 ? -4.816 -1.962 14.336 1.00 89.94 102 LEU A O 1
ATOM 840 N N . LYS A 1 103 ? -2.755 -2.220 13.485 1.00 85.62 103 LYS A N 1
ATOM 841 C CA . LYS A 1 103 ? -2.338 -3.261 14.425 1.00 85.62 103 LYS A CA 1
ATOM 842 C C . LYS A 1 103 ? -2.382 -2.725 15.867 1.00 85.62 103 LYS A C 1
ATOM 844 O O . LYS A 1 103 ? -1.890 -1.626 16.131 1.00 85.62 103 LYS A O 1
ATOM 849 N N . PRO A 1 104 ? -2.967 -3.464 16.824 1.00 71.19 104 PRO A N 1
ATOM 850 C CA . PRO A 1 104 ? -3.057 -3.002 18.201 1.00 71.19 104 PRO A CA 1
ATOM 851 C C . PRO A 1 104 ? -1.652 -2.867 18.812 1.00 71.19 104 PRO A C 1
ATOM 853 O O . PRO A 1 104 ? -0.782 -3.697 18.525 1.00 71.19 104 PRO A O 1
ATOM 856 N N . PRO A 1 105 ? -1.409 -1.865 19.678 1.00 64.75 105 PRO A N 1
ATOM 857 C CA . PRO A 1 105 ? -0.169 -1.807 20.435 1.00 64.75 105 PRO A CA 1
ATOM 858 C C . PRO A 1 105 ? -0.086 -3.065 21.303 1.00 64.75 105 PRO A C 1
ATOM 860 O O . PRO A 1 105 ? -1.006 -3.351 22.075 1.00 64.75 105 PRO A O 1
ATOM 863 N N . HIS A 1 106 ? 0.993 -3.839 21.166 1.00 55.06 106 HIS A N 1
ATOM 864 C CA . HIS A 1 106 ? 1.257 -4.928 22.098 1.00 55.06 106 HIS A CA 1
ATOM 865 C C . HIS A 1 106 ? 1.379 -4.325 23.498 1.00 55.06 106 HIS A C 1
ATOM 867 O O . HIS A 1 106 ? 2.337 -3.616 23.800 1.00 55.06 106 HIS A O 1
ATOM 873 N N . LYS A 1 107 ? 0.385 -4.595 24.348 1.00 43.72 107 LYS A N 1
ATOM 874 C CA . LYS A 1 107 ? 0.531 -4.433 25.789 1.00 43.72 107 LYS A CA 1
ATOM 875 C C . LYS A 1 107 ? 1.524 -5.501 26.232 1.00 43.72 107 LYS A C 1
ATOM 877 O O . LYS A 1 107 ? 1.151 -6.660 26.368 1.00 43.72 107 LYS A O 1
ATOM 882 N N . ILE A 1 108 ? 2.788 -5.117 26.378 1.00 45.69 108 ILE A N 1
ATOM 883 C CA . ILE A 1 108 ? 3.711 -5.846 27.244 1.00 45.69 108 ILE A CA 1
ATOM 884 C C . ILE A 1 108 ? 3.197 -5.535 28.652 1.00 45.69 108 ILE A C 1
ATOM 886 O O . ILE A 1 108 ? 3.368 -4.417 29.139 1.00 45.69 108 ILE A O 1
ATOM 890 N N . LEU A 1 109 ? 2.401 -6.460 29.182 1.00 37.81 109 LEU A N 1
ATOM 891 C CA . LEU A 1 109 ? 1.923 -6.491 30.561 1.00 37.81 109 LEU A CA 1
ATOM 892 C C . LEU A 1 109 ? 2.908 -7.323 31.377 1.00 37.81 109 LEU A C 1
ATOM 894 O O . LEU A 1 109 ? 3.325 -8.379 30.848 1.00 37.81 109 LEU A O 1
#

Radius of gyration: 17.57 Å; chains: 1; bounding box: 36×26×60 Å

Secondary structure (DSSP, 8-state):
--HHHHHHHHHHHHHHHHHHHHHHHHHHHHS-HHHHHHHHHHTHHHHHHHHHHHHHHHHHHHHHHHH-SS---TT-S----HHHHHHHHHHHHHHHHHHHHHSPP----